Protein AF-A0A7C4GZ28-F1 (afdb_monomer)

Mean predicted aligned error: 4.89 Å

Nearest PDB structures (foldseek):
  1iug-assembly1_B  TM=9.585E-01  e=4.480E-07  Thermus thermophilus
  3isl-assembly1_B  TM=9.095E-01  e=2.249E-07  Bacillus subtilis
  1vjo-assembly1_A-2  TM=8.856E-01  e=2.963E-07  Nostoc sp. PCC 7120 = FACHB-418
  3nnk-assembly3_L  TM=8.874E-01  e=2.249E-07  Klebsiella pneumoniae subsp. pneumoniae MGH 78578
  2z9u-assembly1_A  TM=9.188E-01  e=6.145E-06  Mesorhizobium loti

Foldseek 3Di:
DDDPDADPDPDDGDDDPVVVVVVPDDDDDCPDPVVVVVLQVVQVVVCVVVVHPDTRDDDPDDVLVVLLVVLLVPDAAAAEAEFEDQDDVSVSNVVSNVVNNYPYDYHYDHPPDDDDVVVVVVVVVVD

Secondary structure (DSSP, 8-state):
--------SSSS-PPPHHHHHHHTSPP--TTSHHHHHHHHHHHHHHHHHHT-SSPPPP-SS-HHHHHHHHHHHH--TT-EEEEEESSHHHHHHHHHHHHHT-EEEEEE--TTPPPPHHHHHHHHTT-

Radius of gyration: 19.94 Å; Cα contacts (8 Å, |Δi|>4): 98; chains: 1; bounding box: 32×38×55 Å

pLDDT: mean 93.08, std 7.47, range [53.09, 98.12]

Structure (mmCIF, N/CA/C/O backbone):
data_AF-A0A7C4GZ28-F1
#
_entry.id   AF-A0A7C4GZ28-F1
#
loop_
_atom_site.group_PDB
_atom_site.id
_atom_site.type_symbol
_atom_site.label_atom_id
_atom_site.label_alt_id
_atom_site.label_comp_id
_atom_site.label_asym_id
_atom_site.label_entity_id
_atom_site.label_seq_id
_atom_site.pdbx_PDB_ins_code
_atom_site.Cartn_x
_atom_site.Cartn_y
_atom_site.Cartn_z
_atom_site.occupancy
_atom_site.B_iso_or_equiv
_atom_site.auth_seq_id
_atom_site.auth_comp_id
_atom_site.auth_asym_id
_atom_site.auth_atom_id
_atom_site.pdbx_PDB_model_num
ATOM 1 N N . MET A 1 1 ? -0.680 21.845 -29.371 1.00 53.09 1 MET A N 1
ATOM 2 C CA . MET A 1 1 ? 0.409 21.386 -28.481 1.00 53.09 1 MET A CA 1
ATOM 3 C C . MET A 1 1 ? -0.084 21.535 -27.050 1.00 53.09 1 MET A C 1
ATOM 5 O O . MET A 1 1 ? -0.434 22.646 -26.672 1.00 53.09 1 MET A O 1
ATOM 9 N N . VAL A 1 2 ? -0.237 20.441 -26.299 1.00 61.12 2 VAL A N 1
ATOM 10 C CA . VAL A 1 2 ? -0.685 20.513 -24.896 1.00 61.12 2 VAL A CA 1
ATOM 11 C C . VAL A 1 2 ? 0.472 21.064 -24.067 1.00 61.12 2 VAL A C 1
ATOM 13 O O . VAL A 1 2 ? 1.590 20.561 -24.156 1.00 61.12 2 VAL A O 1
ATOM 16 N N . ARG A 1 3 ? 0.235 22.133 -23.304 1.00 67.06 3 ARG A N 1
ATOM 17 C CA . ARG A 1 3 ? 1.235 22.687 -22.384 1.00 67.06 3 ARG A CA 1
ATOM 18 C C . ARG A 1 3 ? 1.418 21.694 -21.234 1.00 67.06 3 ARG A C 1
ATOM 20 O O . ARG A 1 3 ? 0.436 21.380 -20.568 1.00 67.06 3 ARG A O 1
ATOM 27 N N . MET A 1 4 ? 2.645 21.231 -20.988 1.00 66.31 4 MET A N 1
ATOM 28 C CA . MET A 1 4 ? 2.958 20.522 -19.743 1.00 66.31 4 MET A CA 1
ATOM 29 C C . MET A 1 4 ? 2.749 21.492 -18.579 1.00 66.31 4 MET A C 1
ATOM 31 O O . MET A 1 4 ? 3.482 22.473 -18.443 1.00 66.31 4 MET A O 1
ATOM 35 N N . GLN A 1 5 ? 1.702 21.260 -17.793 1.00 75.94 5 GLN A N 1
ATOM 36 C CA . GLN A 1 5 ? 1.440 22.009 -16.574 1.00 75.94 5 GLN A CA 1
ATOM 37 C C . GLN A 1 5 ? 2.044 21.261 -15.396 1.00 75.94 5 GLN A C 1
ATOM 39 O O . GLN A 1 5 ? 1.756 20.081 -15.217 1.00 75.94 5 GLN A O 1
ATOM 44 N N . ARG A 1 6 ? 2.812 21.982 -14.572 1.00 87.31 6 ARG A N 1
ATOM 45 C CA . ARG A 1 6 ? 3.296 21.468 -13.292 1.00 87.31 6 ARG A CA 1
ATOM 46 C C . ARG A 1 6 ? 2.112 21.010 -12.442 1.00 87.31 6 ARG A C 1
ATOM 48 O O . ARG A 1 6 ? 1.194 21.791 -12.194 1.00 87.31 6 ARG A O 1
ATOM 55 N N . ILE A 1 7 ? 2.157 19.762 -11.984 1.00 90.75 7 ILE A N 1
ATOM 56 C CA . ILE A 1 7 ? 1.109 19.158 -11.160 1.00 90.75 7 ILE A CA 1
ATOM 57 C C . ILE A 1 7 ? 1.522 19.254 -9.687 1.00 90.75 7 ILE A C 1
ATOM 59 O O . ILE A 1 7 ? 2.424 18.546 -9.248 1.00 90.75 7 ILE A O 1
ATOM 63 N N . PHE A 1 8 ? 0.843 20.116 -8.926 1.00 92.12 8 PHE A N 1
ATOM 64 C CA . PHE A 1 8 ? 1.070 20.323 -7.486 1.00 92.12 8 PHE A CA 1
ATOM 65 C C . PHE A 1 8 ? -0.025 19.686 -6.615 1.00 92.12 8 PHE A C 1
ATOM 67 O O . PHE A 1 8 ? -0.394 20.215 -5.568 1.00 92.12 8 PHE A O 1
ATOM 74 N N . THR A 1 9 ? -0.594 18.567 -7.061 1.00 93.12 9 THR A N 1
ATOM 75 C CA . THR A 1 9 ? -1.563 17.791 -6.277 1.00 93.12 9 THR A CA 1
ATOM 76 C C . THR A 1 9 ? -0.857 16.824 -5.321 1.00 93.12 9 THR A C 1
ATOM 78 O O . THR A 1 9 ? 0.291 16.461 -5.568 1.00 93.12 9 THR A O 1
ATOM 81 N N . PRO A 1 10 ? -1.536 16.325 -4.269 1.00 90.56 10 PRO A N 1
ATOM 82 C CA . PRO A 1 10 ? -0.984 15.286 -3.389 1.00 90.56 10 PRO A CA 1
ATOM 83 C C . PRO A 1 10 ? -0.608 13.990 -4.126 1.00 90.56 10 PRO A C 1
ATOM 85 O O . PRO A 1 10 ? 0.241 13.228 -3.674 1.00 90.56 10 PRO A O 1
ATOM 88 N N . GLY A 1 11 ? -1.258 13.732 -5.260 1.00 90.44 11 GLY A N 1
ATOM 89 C CA . GLY A 1 11 ? -0.996 12.604 -6.139 1.00 90.44 11 GLY A CA 1
ATOM 90 C C . GLY A 1 11 ? -2.138 12.434 -7.149 1.00 90.44 11 GLY A C 1
ATOM 91 O O . GLY A 1 11 ? -3.284 12.726 -6.802 1.00 90.44 11 GLY A O 1
ATOM 92 N N . PRO A 1 12 ? -1.862 11.960 -8.378 1.00 91.00 12 PRO A N 1
ATOM 93 C CA . PRO A 1 12 ? -0.532 11.737 -8.954 1.00 91.00 12 PRO A CA 1
ATOM 94 C C . PRO A 1 12 ? 0.227 13.057 -9.190 1.00 91.00 12 PRO A C 1
ATOM 96 O O . PRO A 1 12 ? -0.362 14.131 -9.153 1.00 91.00 12 PRO A O 1
ATOM 99 N N . VAL A 1 13 ? 1.538 12.972 -9.415 1.00 92.25 13 VAL A N 1
ATOM 100 C CA . VAL A 1 13 ? 2.401 14.111 -9.785 1.00 92.25 13 VAL A CA 1
ATOM 101 C C . VAL A 1 13 ? 3.165 13.788 -11.068 1.00 92.25 13 VAL A C 1
ATOM 103 O O . VAL A 1 13 ? 3.148 12.646 -11.530 1.00 92.25 13 VAL A O 1
ATOM 106 N N . GLU A 1 14 ? 3.829 14.786 -11.654 1.00 91.00 14 GLU A N 1
ATOM 107 C CA . GLU A 1 14 ? 4.691 14.579 -12.823 1.00 91.00 14 GLU A CA 1
ATOM 108 C C . GLU A 1 14 ? 5.801 13.558 -12.503 1.00 91.00 14 GLU A C 1
ATOM 110 O O . GLU A 1 14 ? 6.543 13.752 -11.535 1.00 91.00 14 GLU A O 1
ATOM 115 N N . PRO A 1 15 ? 5.960 12.482 -13.297 1.00 91.38 15 PRO A N 1
ATOM 116 C CA . PRO A 1 15 ? 7.093 11.582 -13.141 1.00 91.38 15 PRO A CA 1
ATOM 117 C C . PRO A 1 15 ? 8.411 12.289 -13.466 1.00 91.38 15 PRO A C 1
ATOM 119 O O . PRO A 1 15 ? 8.463 13.191 -14.305 1.00 91.38 15 PRO A O 1
ATOM 122 N N . TYR A 1 16 ? 9.502 11.814 -12.866 1.00 92.75 16 TYR A N 1
ATOM 123 C CA . TYR A 1 16 ? 10.845 12.200 -13.289 1.00 92.75 16 TYR A CA 1
ATOM 124 C C . TYR A 1 16 ? 11.068 11.880 -14.773 1.00 92.75 16 TYR A C 1
ATOM 126 O O . TYR A 1 16 ? 10.540 10.894 -15.301 1.00 92.75 16 TYR A O 1
ATOM 134 N N . ARG A 1 17 ? 11.875 12.701 -15.451 1.00 92.62 17 ARG A N 1
ATOM 135 C CA . ARG A 1 17 ? 12.133 12.577 -16.892 1.00 92.62 17 ARG A CA 1
ATOM 136 C C . ARG A 1 17 ? 12.670 11.190 -17.255 1.00 92.62 17 ARG A C 1
ATOM 138 O O . ARG A 1 17 ? 12.232 10.597 -18.234 1.00 92.62 17 ARG A O 1
ATOM 145 N N . GLU A 1 18 ? 13.553 10.647 -16.433 1.00 96.38 18 GLU A N 1
ATOM 146 C CA . GLU A 1 18 ? 14.179 9.338 -16.605 1.00 96.38 18 GLU A CA 1
ATOM 147 C C . GLU A 1 18 ? 13.147 8.198 -16.541 1.00 96.38 18 GLU A C 1
ATOM 149 O O . GLU A 1 18 ? 13.287 7.191 -17.237 1.00 96.38 18 GLU A O 1
ATOM 154 N N . ALA A 1 19 ? 12.077 8.358 -15.752 1.00 95.06 19 ALA A N 1
ATOM 155 C CA . ALA A 1 19 ? 10.973 7.401 -15.713 1.00 95.06 19 ALA A CA 1
ATOM 156 C C . ALA A 1 19 ? 10.146 7.449 -17.009 1.00 95.06 19 ALA A C 1
ATOM 158 O O . ALA A 1 19 ? 9.782 6.402 -17.544 1.00 95.06 19 ALA A O 1
ATOM 159 N N . LEU A 1 20 ? 9.905 8.647 -17.557 1.00 94.25 20 LEU A N 1
ATOM 160 C CA . LEU A 1 20 ? 9.226 8.820 -18.849 1.00 94.25 20 LEU A CA 1
ATOM 161 C C . LEU A 1 20 ? 10.046 8.246 -20.014 1.00 94.25 20 LEU A C 1
ATOM 163 O O . LEU A 1 20 ? 9.487 7.650 -20.933 1.00 94.25 20 LEU A O 1
ATOM 167 N N . GLU A 1 21 ? 11.368 8.403 -19.984 1.00 96.31 21 GLU A N 1
ATOM 168 C CA . GLU A 1 21 ? 12.277 7.809 -20.972 1.00 96.31 21 GLU A CA 1
ATOM 169 C C . GLU A 1 21 ? 12.313 6.276 -20.855 1.00 96.31 21 GLU A C 1
ATOM 171 O O . GLU A 1 21 ? 12.339 5.574 -21.866 1.00 96.31 21 GLU A O 1
ATOM 176 N N . ALA A 1 22 ? 12.254 5.725 -19.637 1.00 95.44 22 ALA A N 1
ATOM 177 C CA . ALA A 1 22 ? 12.200 4.280 -19.425 1.00 95.44 22 ALA A CA 1
ATOM 178 C C . ALA A 1 22 ? 10.915 3.642 -19.984 1.00 95.44 22 ALA A C 1
ATOM 180 O O . ALA A 1 22 ? 10.987 2.549 -20.546 1.00 95.44 22 ALA A O 1
ATOM 181 N N . LEU A 1 23 ? 9.770 4.329 -19.886 1.00 95.00 23 LEU A N 1
ATOM 182 C CA . LEU A 1 23 ? 8.485 3.866 -20.432 1.00 95.00 23 LEU A CA 1
ATOM 183 C C . LEU A 1 23 ? 8.465 3.770 -21.967 1.00 95.00 23 LEU A C 1
ATOM 185 O O . LEU A 1 23 ? 7.640 3.048 -22.514 1.00 95.00 23 LEU A O 1
ATOM 189 N N . GLN A 1 24 ? 9.362 4.476 -22.662 1.00 96.25 24 GLN A N 1
ATOM 190 C CA . GLN A 1 24 ? 9.458 4.467 -24.128 1.00 96.25 24 GLN A CA 1
ATOM 191 C C . GLN A 1 24 ? 10.335 3.330 -24.675 1.00 96.25 24 GLN A C 1
ATOM 193 O O . GLN A 1 24 ? 10.467 3.176 -25.890 1.00 96.25 24 GLN A O 1
ATOM 198 N N . ARG A 1 25 ? 10.972 2.541 -23.803 1.00 95.50 25 ARG A N 1
ATOM 199 C CA . ARG A 1 25 ? 11.856 1.452 -24.229 1.00 95.50 25 ARG A CA 1
ATOM 200 C C . ARG A 1 25 ? 11.052 0.307 -24.863 1.00 95.50 25 ARG A C 1
ATOM 202 O O . ARG A 1 25 ? 9.936 0.038 -24.420 1.00 95.50 25 ARG A O 1
ATOM 209 N N . PRO A 1 26 ? 11.615 -0.412 -25.854 1.00 95.81 26 PRO A N 1
ATOM 210 C CA . PRO A 1 26 ? 10.980 -1.598 -26.417 1.00 95.81 26 PRO A CA 1
ATOM 211 C C . PRO A 1 26 ? 10.625 -2.629 -25.342 1.00 95.81 26 PRO A C 1
ATOM 213 O O . PRO A 1 26 ? 11.398 -2.873 -24.413 1.00 95.81 26 PRO A O 1
ATOM 216 N N . MET A 1 27 ? 9.460 -3.256 -25.495 1.00 95.75 27 MET A N 1
ATOM 217 C CA . MET A 1 27 ? 9.011 -4.304 -24.583 1.00 95.75 27 MET A CA 1
ATOM 218 C C . MET A 1 27 ? 9.923 -5.527 -24.680 1.00 95.75 27 MET A C 1
ATOM 220 O O . MET A 1 27 ? 10.261 -5.983 -25.771 1.00 95.75 27 MET A O 1
ATOM 224 N N . ILE A 1 28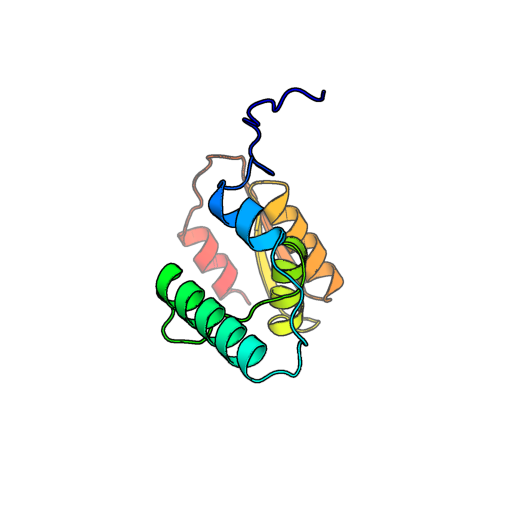 ? 10.259 -6.096 -23.526 1.00 96.44 28 ILE A N 1
ATOM 225 C CA . ILE A 1 28 ? 10.940 -7.388 -23.423 1.00 96.44 28 ILE A CA 1
ATOM 226 C C . ILE A 1 28 ? 9.946 -8.463 -22.987 1.00 96.44 28 ILE A C 1
ATOM 228 O O . ILE A 1 28 ? 8.970 -8.187 -22.286 1.00 96.44 28 ILE A O 1
ATOM 232 N N . SER A 1 29 ? 10.184 -9.711 -23.391 1.00 97.69 29 SER A N 1
ATOM 233 C CA . SER A 1 29 ? 9.341 -10.829 -22.963 1.00 97.69 29 SER A CA 1
ATOM 234 C C . SER A 1 29 ? 9.425 -11.024 -21.447 1.00 97.69 29 SER A C 1
ATOM 236 O O . SER A 1 29 ? 10.512 -11.192 -20.903 1.00 97.69 29 SER A O 1
ATOM 238 N N . HIS A 1 30 ? 8.277 -11.112 -20.770 1.00 95.50 30 HIS A N 1
ATOM 239 C CA . HIS A 1 30 ? 8.186 -11.386 -19.326 1.00 95.50 30 HIS A CA 1
ATOM 240 C C . HIS A 1 30 ? 8.792 -12.742 -18.908 1.00 95.50 30 HIS A C 1
ATOM 242 O O . HIS A 1 30 ? 8.983 -13.006 -17.723 1.00 95.50 30 HIS A O 1
ATOM 248 N N . ARG A 1 31 ? 9.092 -13.624 -19.872 1.00 97.06 31 ARG A N 1
ATOM 249 C CA . ARG A 1 31 ? 9.753 -14.917 -19.636 1.00 97.06 31 ARG A CA 1
ATOM 250 C C . ARG A 1 31 ? 11.261 -14.882 -19.901 1.00 97.06 31 ARG A C 1
ATOM 252 O O . ARG A 1 31 ? 11.931 -15.875 -19.612 1.00 97.06 31 ARG A O 1
ATOM 259 N N . SER A 1 32 ? 11.798 -13.786 -20.447 1.00 98.00 32 SER A N 1
ATOM 260 C CA . SER A 1 32 ? 13.216 -13.685 -20.805 1.00 98.00 32 SER A CA 1
ATOM 261 C C . SER A 1 32 ? 14.119 -13.619 -19.570 1.00 98.00 32 SER A C 1
ATOM 263 O O . SER A 1 32 ? 13.705 -13.214 -18.479 1.00 98.00 32 SER A O 1
ATOM 265 N N . ALA A 1 33 ? 15.385 -14.011 -19.739 1.00 98.12 33 ALA A N 1
ATOM 266 C CA . ALA A 1 33 ? 16.396 -13.873 -18.691 1.00 98.12 33 ALA A CA 1
ATOM 267 C C . ALA A 1 33 ? 16.613 -12.400 -18.295 1.00 98.12 33 ALA A C 1
ATOM 269 O O . ALA A 1 33 ? 16.827 -12.093 -17.123 1.00 98.12 33 ALA A O 1
ATOM 270 N N . GLU A 1 34 ? 16.494 -11.485 -19.258 1.00 97.38 34 GLU A N 1
ATOM 271 C CA . GLU A 1 34 ? 16.633 -10.043 -19.043 1.00 97.38 34 GLU A CA 1
ATOM 272 C C . GLU A 1 34 ? 15.520 -9.504 -18.142 1.00 97.38 34 GLU A C 1
ATOM 274 O O . GLU A 1 34 ? 15.806 -8.769 -17.199 1.00 97.38 34 GLU A O 1
ATOM 279 N N . PHE A 1 35 ? 14.267 -9.920 -18.365 1.00 96.56 35 PHE A N 1
ATOM 280 C CA . PHE A 1 35 ? 13.150 -9.513 -17.514 1.00 96.56 35 PHE A CA 1
ATOM 281 C C . PHE A 1 35 ? 13.298 -10.056 -16.091 1.00 96.56 35 PHE A C 1
ATOM 283 O O . PHE A 1 35 ? 13.096 -9.318 -15.129 1.00 96.56 35 PHE A O 1
ATOM 290 N N . LYS A 1 36 ? 13.722 -11.318 -15.935 1.00 96.62 36 LYS A N 1
ATOM 291 C CA . LYS A 1 36 ? 13.995 -11.902 -14.610 1.00 96.62 36 LYS A CA 1
ATOM 292 C C . LYS A 1 36 ? 15.062 -11.106 -13.854 1.00 96.62 36 LYS A C 1
ATOM 294 O O . LYS A 1 36 ? 14.875 -10.794 -12.680 1.00 96.62 36 LYS A O 1
ATOM 299 N N . LYS A 1 37 ? 16.152 -10.727 -14.534 1.00 97.06 37 LYS A N 1
ATOM 300 C CA . LYS A 1 37 ? 17.218 -9.892 -13.959 1.00 97.06 37 LYS A CA 1
ATOM 301 C C . LYS A 1 37 ? 16.710 -8.493 -13.593 1.00 97.06 37 LYS A C 1
ATOM 303 O O . LYS A 1 37 ? 17.058 -7.980 -12.531 1.00 97.06 37 LYS A O 1
ATOM 308 N N . LEU A 1 38 ? 15.876 -7.892 -14.443 1.00 95.75 38 LEU A N 1
ATOM 309 C CA . LEU A 1 38 ? 15.250 -6.598 -14.177 1.00 95.75 38 LEU A CA 1
ATOM 310 C C . LEU A 1 38 ? 14.358 -6.657 -12.931 1.00 95.75 38 LEU A C 1
ATOM 312 O O . LEU A 1 38 ? 14.530 -5.842 -12.030 1.00 95.75 38 LEU A O 1
ATOM 316 N N . LEU A 1 39 ? 13.457 -7.638 -12.852 1.00 95.44 39 LEU A N 1
ATOM 317 C CA . LEU A 1 39 ? 12.543 -7.810 -11.723 1.00 95.44 39 LEU A CA 1
ATOM 318 C C . LEU A 1 39 ? 13.300 -8.013 -10.403 1.00 95.44 39 LEU A C 1
ATOM 320 O O . LEU A 1 39 ? 12.989 -7.346 -9.417 1.00 95.44 39 LEU A O 1
ATOM 324 N N . ALA A 1 40 ? 14.328 -8.868 -10.403 1.00 94.94 40 ALA A N 1
ATOM 325 C CA . ALA A 1 40 ? 15.182 -9.084 -9.236 1.00 94.94 40 ALA A CA 1
ATOM 326 C C . ALA A 1 40 ? 15.884 -7.789 -8.795 1.00 94.94 40 ALA A C 1
ATOM 328 O O . ALA A 1 40 ? 15.875 -7.454 -7.613 1.00 94.94 40 ALA A O 1
ATOM 329 N N . SER A 1 41 ? 16.419 -7.012 -9.746 1.00 95.88 41 SER A N 1
ATOM 330 C CA . SER A 1 41 ? 17.063 -5.730 -9.439 1.00 95.88 41 SER A CA 1
ATOM 331 C C . SER A 1 41 ? 16.088 -4.702 -8.856 1.00 95.88 41 SER A C 1
ATOM 333 O O . SER A 1 41 ? 16.464 -3.957 -7.952 1.00 95.88 41 SER A O 1
ATOM 335 N N . VAL A 1 42 ? 14.844 -4.637 -9.348 1.00 95.62 42 VAL A N 1
ATOM 336 C CA . VAL A 1 42 ? 13.838 -3.724 -8.780 1.00 95.62 42 VAL A CA 1
ATOM 337 C C . VAL A 1 42 ? 13.446 -4.162 -7.369 1.00 95.62 42 VAL A C 1
ATOM 339 O O . VAL A 1 42 ? 13.415 -3.324 -6.473 1.00 95.62 42 VAL A O 1
ATOM 342 N N . SER A 1 43 ? 13.213 -5.459 -7.152 1.00 95.38 43 SER A N 1
ATOM 343 C CA . SER A 1 43 ? 12.895 -6.011 -5.829 1.00 95.38 43 SER A CA 1
ATOM 344 C C . SER A 1 43 ? 13.994 -5.714 -4.797 1.00 95.38 43 SER A C 1
ATOM 346 O O . SER A 1 43 ? 13.700 -5.199 -3.720 1.00 95.38 43 SER A O 1
ATOM 348 N N . GLU A 1 44 ? 15.266 -5.912 -5.155 1.00 95.12 44 GLU A N 1
ATOM 349 C CA . GLU A 1 44 ? 16.408 -5.601 -4.286 1.00 95.12 44 GLU A CA 1
ATOM 350 C C . GLU A 1 44 ? 16.485 -4.104 -3.936 1.00 95.12 44 GLU A C 1
ATOM 352 O O . GLU A 1 44 ? 16.689 -3.733 -2.777 1.00 95.12 44 GLU A O 1
ATOM 357 N N . LYS A 1 45 ? 16.299 -3.224 -4.928 1.00 95.69 45 LYS A N 1
ATOM 358 C CA . LYS A 1 45 ? 16.298 -1.768 -4.713 1.00 95.69 45 LYS A CA 1
ATOM 359 C C . LYS A 1 45 ? 15.160 -1.329 -3.797 1.00 95.69 45 LYS A C 1
ATOM 361 O O . LYS A 1 45 ? 15.381 -0.466 -2.951 1.00 95.69 45 LYS A O 1
ATOM 366 N N . LEU A 1 46 ? 13.974 -1.921 -3.945 1.00 95.62 46 LEU A N 1
ATOM 367 C CA . LEU A 1 46 ? 12.837 -1.646 -3.069 1.00 95.62 46 LEU A CA 1
ATOM 368 C C . LEU A 1 46 ? 13.121 -2.101 -1.635 1.00 95.62 46 LEU A C 1
ATOM 370 O O . LEU A 1 46 ? 12.946 -1.298 -0.724 1.00 95.62 46 LEU A O 1
ATOM 374 N N . SER A 1 47 ? 13.655 -3.311 -1.431 1.00 95.50 47 SER A N 1
ATOM 375 C CA . SER A 1 47 ? 14.024 -3.790 -0.087 1.00 95.50 47 SER A CA 1
ATOM 376 C C . SER A 1 47 ? 15.043 -2.877 0.590 1.00 95.50 47 SER A C 1
ATOM 378 O O . SER A 1 47 ? 14.880 -2.527 1.758 1.00 95.50 47 SER A O 1
ATOM 380 N N . LYS A 1 48 ? 16.054 -2.415 -0.157 1.00 95.94 48 LYS A N 1
ATOM 381 C CA . LYS A 1 48 ? 17.036 -1.441 0.340 1.00 95.94 48 LYS A CA 1
ATOM 382 C C . LYS A 1 48 ? 16.392 -0.103 0.707 1.00 95.94 48 LYS A C 1
ATOM 384 O O . LYS A 1 48 ? 16.739 0.469 1.736 1.00 95.94 48 LYS A O 1
ATOM 389 N N . LEU A 1 49 ? 15.452 0.386 -0.106 1.00 95.69 49 LEU A N 1
ATOM 390 C CA . LEU A 1 49 ? 14.751 1.649 0.134 1.00 95.69 49 LEU A CA 1
ATOM 391 C C . LEU A 1 49 ? 13.954 1.621 1.445 1.00 95.69 49 LEU A C 1
ATOM 393 O O . LEU A 1 49 ? 14.003 2.586 2.203 1.00 95.69 49 LEU A O 1
ATOM 397 N N . VAL A 1 50 ? 13.253 0.518 1.720 1.00 93.31 50 VAL A N 1
ATOM 398 C CA . VAL A 1 50 ? 12.428 0.365 2.931 1.00 93.31 50 VAL A CA 1
ATOM 399 C C . VAL A 1 50 ? 13.184 -0.228 4.126 1.00 93.31 50 VAL A C 1
ATOM 401 O O . VAL A 1 50 ? 12.583 -0.416 5.179 1.00 93.31 50 VAL A O 1
ATOM 404 N N . ARG A 1 51 ? 14.493 -0.494 3.986 1.00 94.94 51 ARG A N 1
ATOM 405 C CA . ARG A 1 51 ? 15.355 -1.108 5.018 1.00 94.94 51 ARG A CA 1
ATOM 406 C C . ARG A 1 51 ? 14.806 -2.445 5.535 1.00 94.94 51 ARG A C 1
ATOM 408 O O . ARG A 1 51 ? 14.789 -2.693 6.735 1.00 94.94 51 ARG A O 1
ATOM 415 N N . LEU A 1 52 ? 14.332 -3.282 4.617 1.00 92.69 52 LEU A N 1
ATOM 416 C CA . LEU A 1 52 ? 13.780 -4.600 4.919 1.00 92.69 52 LEU A CA 1
ATOM 417 C C . LEU A 1 52 ? 14.875 -5.672 4.797 1.00 92.69 52 LEU A C 1
ATOM 419 O O . LEU A 1 52 ? 15.550 -5.733 3.770 1.00 92.69 52 LEU A O 1
ATOM 423 N N . ASP A 1 53 ? 14.988 -6.554 5.794 1.00 89.00 53 ASP A N 1
ATOM 424 C CA . ASP A 1 53 ? 15.893 -7.722 5.753 1.00 89.00 53 ASP A CA 1
ATOM 425 C C . ASP A 1 53 ? 15.409 -8.826 4.786 1.00 89.00 53 ASP A C 1
ATOM 427 O O . ASP A 1 53 ? 16.157 -9.721 4.397 1.00 89.00 53 ASP A O 1
ATOM 431 N N . GLY A 1 54 ? 14.139 -8.759 4.383 1.00 86.56 54 GLY A N 1
ATOM 432 C CA . GLY A 1 54 ? 13.479 -9.645 3.428 1.00 86.56 54 GLY A CA 1
ATOM 433 C C . GLY A 1 54 ? 13.318 -9.077 2.011 1.00 86.56 54 GLY A C 1
ATOM 434 O O . GLY A 1 54 ? 13.883 -8.054 1.615 1.00 86.56 54 GLY A O 1
ATOM 435 N N . VAL A 1 55 ? 12.498 -9.766 1.216 1.00 89.31 55 VAL A N 1
ATOM 436 C CA . VAL A 1 55 ? 12.290 -9.469 -0.208 1.00 89.31 55 VAL A CA 1
ATOM 437 C C . VAL A 1 55 ? 11.019 -8.650 -0.414 1.00 89.31 55 VAL A C 1
ATOM 439 O O . VAL A 1 55 ? 9.932 -9.056 -0.010 1.00 89.31 55 VAL A O 1
ATOM 442 N N . SER A 1 56 ? 11.146 -7.516 -1.103 1.00 92.81 56 SER A N 1
ATOM 443 C CA . SER A 1 56 ? 10.004 -6.711 -1.533 1.00 92.81 56 SER A CA 1
ATOM 444 C C . SER A 1 56 ? 9.319 -7.357 -2.731 1.00 92.81 56 SER A C 1
ATOM 446 O O . SER A 1 56 ? 9.948 -7.596 -3.767 1.00 92.81 56 SER A O 1
ATOM 448 N N . VAL A 1 57 ? 8.018 -7.603 -2.615 1.00 89.88 57 VAL A N 1
ATOM 449 C CA . VAL A 1 57 ? 7.206 -8.177 -3.692 1.00 89.88 57 VAL A CA 1
ATOM 450 C C . VAL A 1 57 ? 6.600 -7.054 -4.529 1.00 89.88 57 VAL A C 1
ATOM 452 O O . VAL A 1 57 ? 5.954 -6.152 -4.001 1.00 89.88 57 VAL A O 1
ATOM 455 N N . LEU A 1 58 ? 6.794 -7.113 -5.849 1.00 92.81 58 LEU A N 1
ATOM 456 C CA . LEU A 1 58 ? 6.120 -6.211 -6.780 1.00 92.81 58 LEU A CA 1
ATOM 457 C C . LEU A 1 58 ? 4.732 -6.750 -7.126 1.00 92.81 58 LEU A C 1
ATOM 459 O O . LEU A 1 58 ? 4.595 -7.899 -7.544 1.00 92.81 58 LEU A O 1
ATOM 463 N N . LEU A 1 59 ? 3.725 -5.885 -7.031 1.00 95.06 59 LEU A N 1
ATOM 464 C CA . LEU A 1 59 ? 2.356 -6.172 -7.449 1.00 95.06 59 LEU A CA 1
ATOM 465 C C . LEU A 1 59 ? 2.006 -5.336 -8.681 1.00 95.06 59 LEU A C 1
ATOM 467 O O . LEU A 1 59 ? 2.337 -4.154 -8.762 1.00 95.06 59 LEU A O 1
ATOM 471 N N . SER A 1 60 ? 1.320 -5.946 -9.645 1.00 94.75 60 SER A N 1
ATOM 472 C CA . SER A 1 60 ? 0.890 -5.285 -10.883 1.00 94.75 60 SER A CA 1
ATOM 473 C C . SER A 1 60 ? -0.392 -4.473 -10.673 1.00 94.75 60 SER A C 1
ATOM 475 O O . SER A 1 60 ? -1.429 -4.766 -11.261 1.00 94.75 60 SER A O 1
ATOM 477 N N . GLY A 1 61 ? -0.330 -3.452 -9.820 1.00 95.38 61 GLY A N 1
ATOM 478 C CA . GLY A 1 61 ? -1.453 -2.559 -9.545 1.00 95.38 61 GLY A CA 1
ATOM 479 C C . GLY A 1 61 ? -1.043 -1.321 -8.756 1.00 95.38 61 GLY A C 1
ATOM 480 O O . GLY A 1 61 ? 0.136 -1.077 -8.511 1.00 95.38 61 GLY A O 1
ATOM 481 N N . SER A 1 62 ? -2.031 -0.510 -8.385 1.00 94.81 62 SER A N 1
ATOM 482 C CA . SER A 1 62 ? -1.815 0.702 -7.591 1.00 94.81 62 SER A CA 1
ATOM 483 C C . SER A 1 62 ? -1.609 0.382 -6.105 1.00 94.81 62 SER A C 1
ATOM 485 O O . SER A 1 62 ? -1.743 -0.764 -5.672 1.00 94.81 62 SER A O 1
ATOM 487 N N . GLY A 1 63 ? -1.360 1.414 -5.291 1.00 91.31 63 GLY A N 1
ATOM 488 C CA . GLY A 1 63 ? -1.272 1.268 -3.833 1.00 91.31 63 GLY A CA 1
ATOM 489 C C . GLY A 1 63 ? -2.509 0.616 -3.200 1.00 91.31 63 GLY A C 1
ATOM 490 O O . GLY A 1 63 ? -2.372 -0.122 -2.233 1.00 91.31 63 GLY A O 1
ATOM 491 N N . THR A 1 64 ? -3.700 0.791 -3.784 1.00 93.44 64 THR A N 1
ATOM 492 C CA . THR A 1 64 ? -4.921 0.120 -3.310 1.00 93.44 64 THR A CA 1
ATOM 493 C C . THR A 1 64 ? -4.831 -1.400 -3.439 1.00 93.44 64 THR A C 1
ATOM 495 O O . THR A 1 64 ? -5.220 -2.098 -2.508 1.00 93.44 64 THR A O 1
ATOM 498 N N . LEU A 1 65 ? -4.266 -1.924 -4.536 1.00 96.38 65 LEU A N 1
ATOM 499 C CA . LEU A 1 65 ? -4.043 -3.368 -4.675 1.00 96.38 65 LEU A CA 1
ATOM 500 C C . LEU A 1 65 ? -3.065 -3.874 -3.612 1.00 96.38 65 LEU A C 1
ATOM 502 O O . LEU A 1 65 ? -3.274 -4.951 -3.068 1.00 96.38 65 LEU A O 1
ATOM 506 N N . ALA A 1 66 ? -2.016 -3.107 -3.304 1.00 94.62 66 ALA A N 1
ATOM 507 C CA . ALA A 1 66 ? -1.061 -3.491 -2.269 1.00 94.62 66 ALA A CA 1
ATOM 508 C C . ALA A 1 66 ? -1.721 -3.583 -0.885 1.00 94.62 66 ALA A C 1
ATOM 510 O O . ALA A 1 66 ? -1.482 -4.547 -0.160 1.00 94.62 66 ALA A O 1
ATOM 511 N N . THR A 1 67 ? -2.596 -2.633 -0.544 1.00 94.44 67 THR A N 1
ATOM 512 C CA . THR A 1 67 ? -3.375 -2.672 0.700 1.00 94.44 67 THR A CA 1
ATOM 513 C C . THR A 1 67 ? -4.315 -3.877 0.758 1.00 94.44 67 THR A C 1
ATOM 515 O O . THR A 1 67 ? -4.318 -4.591 1.757 1.00 94.44 67 THR A O 1
ATOM 518 N N . GLU A 1 68 ? -5.073 -4.142 -0.309 1.00 96.62 68 GLU A N 1
ATOM 51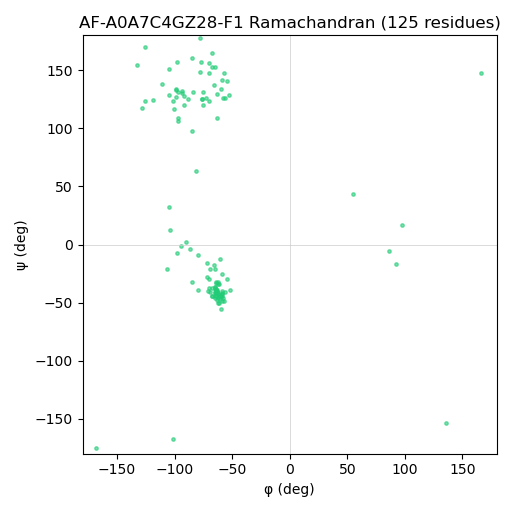9 C CA . GLU A 1 68 ? -5.971 -5.304 -0.374 1.00 96.62 68 GLU A CA 1
ATOM 520 C C . GLU A 1 68 ? -5.193 -6.622 -0.282 1.00 96.62 68 GLU A C 1
ATOM 522 O O . GLU A 1 68 ? -5.545 -7.497 0.505 1.00 96.62 68 GLU A O 1
ATOM 527 N N . ALA A 1 69 ? -4.096 -6.753 -1.034 1.00 96.81 69 ALA A N 1
ATOM 528 C CA . ALA A 1 69 ? -3.248 -7.939 -1.002 1.00 96.81 69 ALA A CA 1
ATOM 529 C C . ALA A 1 69 ? -2.691 -8.194 0.404 1.00 96.81 69 ALA A C 1
ATOM 531 O O . ALA A 1 69 ? -2.689 -9.338 0.854 1.00 96.81 69 ALA A O 1
ATOM 532 N N . MET A 1 70 ? -2.269 -7.142 1.114 1.00 95.62 70 MET A N 1
ATOM 533 C CA . MET A 1 70 ? -1.837 -7.237 2.508 1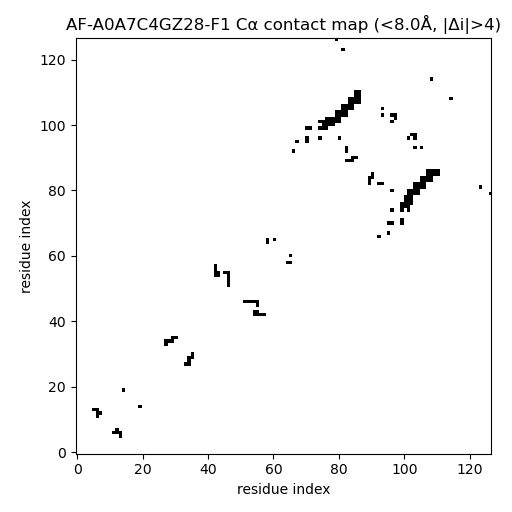.00 95.62 70 MET A CA 1
ATOM 534 C C . MET A 1 70 ? -2.965 -7.771 3.398 1.00 95.62 70 MET A C 1
ATOM 536 O O . MET A 1 70 ? -2.773 -8.803 4.035 1.00 95.62 70 MET A O 1
ATOM 540 N N . ILE A 1 71 ? -4.141 -7.129 3.402 1.00 97.25 71 ILE A N 1
ATOM 541 C CA . ILE A 1 71 ? -5.283 -7.539 4.239 1.00 97.25 71 ILE A CA 1
ATOM 542 C C . ILE A 1 71 ? -5.686 -8.988 3.957 1.00 97.25 71 ILE A C 1
ATOM 544 O O . ILE A 1 71 ? -5.794 -9.788 4.882 1.00 97.25 71 ILE A O 1
ATOM 548 N N . TYR A 1 72 ? -5.850 -9.364 2.689 1.00 96.81 72 TYR A N 1
ATOM 549 C CA . TYR A 1 72 ? -6.280 -10.716 2.324 1.00 96.81 72 TYR A CA 1
ATOM 550 C C . TYR A 1 72 ? -5.227 -11.793 2.602 1.00 96.81 72 TYR A C 1
ATOM 552 O O . TYR A 1 72 ? -5.594 -12.962 2.727 1.00 96.81 72 TYR A O 1
ATOM 560 N N . SER A 1 73 ? -3.950 -11.418 2.717 1.00 96.19 73 SER A N 1
ATOM 561 C CA . SER A 1 73 ? -2.870 -12.355 3.046 1.00 96.19 73 SER A CA 1
ATOM 562 C C . SER A 1 73 ? -2.705 -12.576 4.548 1.00 96.19 73 SER A C 1
ATOM 564 O O . SER A 1 73 ? -2.306 -13.669 4.940 1.00 96.19 73 SER A O 1
ATOM 566 N N . ILE A 1 74 ? -2.979 -11.562 5.379 1.00 96.31 74 ILE A N 1
ATOM 567 C CA . ILE A 1 74 ? -2.686 -11.615 6.824 1.00 96.31 74 ILE A CA 1
ATOM 568 C C . ILE A 1 74 ? -3.924 -11.776 7.709 1.00 96.31 74 ILE A C 1
ATOM 570 O O . ILE A 1 74 ? -3.781 -12.205 8.845 1.00 96.31 74 ILE A O 1
ATOM 574 N N . VAL A 1 75 ? -5.117 -11.432 7.214 1.00 97.69 75 VAL A N 1
ATOM 575 C CA . VAL A 1 75 ? -6.367 -11.482 7.985 1.00 97.69 75 VAL A CA 1
ATOM 576 C C . VAL A 1 75 ? -7.201 -12.683 7.546 1.00 97.69 75 VAL A C 1
ATOM 578 O O . VAL A 1 75 ? -7.483 -12.855 6.352 1.00 97.69 75 VAL A O 1
ATOM 581 N N . ALA A 1 76 ? -7.639 -13.497 8.501 1.00 97.88 76 ALA A N 1
ATOM 582 C CA . ALA A 1 76 ? -8.626 -14.550 8.314 1.00 97.88 76 ALA A CA 1
ATOM 583 C C . ALA A 1 76 ? -10.036 -14.085 8.740 1.00 97.88 76 ALA A C 1
ATOM 585 O O . ALA A 1 76 ? -10.187 -13.150 9.528 1.00 97.88 76 ALA A O 1
ATOM 586 N N . PRO A 1 77 ? -11.112 -14.710 8.222 1.00 97.94 77 PRO A N 1
ATOM 587 C CA . PRO A 1 77 ? -12.460 -14.435 8.706 1.00 97.94 77 PRO A CA 1
ATOM 588 C C . PRO A 1 77 ? -12.577 -14.764 10.199 1.00 97.94 77 PRO A C 1
ATOM 590 O O . PRO A 1 77 ? -12.160 -15.836 10.628 1.00 97.94 77 PRO A O 1
ATOM 593 N N . GLY A 1 78 ? -13.183 -13.865 10.971 1.00 96.62 78 GLY A N 1
ATOM 594 C CA . GLY A 1 78 ? -13.338 -13.983 12.423 1.00 96.62 78 GLY A CA 1
ATOM 595 C C . GLY A 1 78 ? -12.225 -13.332 13.252 1.00 96.62 78 GLY A C 1
ATOM 596 O O . GLY A 1 78 ? -12.469 -13.046 14.430 1.00 96.62 78 GLY A O 1
ATOM 597 N N . ASP A 1 79 ? -11.066 -13.032 12.651 1.00 96.50 79 ASP A N 1
ATOM 598 C CA . ASP A 1 79 ? -9.952 -12.366 13.339 1.00 96.50 79 ASP A CA 1
ATOM 599 C C . ASP A 1 79 ? -10.377 -11.002 13.892 1.00 96.50 79 ASP A C 1
ATOM 601 O O . ASP A 1 79 ? -11.130 -10.259 13.254 1.00 96.50 79 ASP A O 1
ATOM 605 N N . GLY A 1 80 ? -9.876 -10.662 15.080 1.00 94.88 80 GLY A N 1
ATOM 606 C CA . GLY A 1 80 ? -9.981 -9.315 15.631 1.00 94.88 80 GLY A CA 1
ATOM 607 C C . GLY A 1 80 ? -8.986 -8.382 14.942 1.00 94.88 80 GLY A C 1
ATOM 608 O O . GLY A 1 80 ? -7.792 -8.668 14.906 1.00 94.88 80 GLY A O 1
ATOM 609 N N . VAL A 1 81 ? -9.460 -7.262 14.393 1.00 95.94 81 VAL A N 1
ATOM 610 C CA . VAL A 1 81 ? -8.602 -6.272 13.719 1.00 95.94 81 VAL A CA 1
ATOM 611 C C . VAL A 1 81 ? -8.870 -4.888 14.290 1.00 95.94 81 VAL A C 1
ATOM 613 O O . VAL A 1 81 ? -9.966 -4.355 14.138 1.00 95.94 81 VAL A O 1
ATOM 616 N N . LEU A 1 82 ? -7.858 -4.278 14.904 1.00 95.94 82 LEU A N 1
ATOM 617 C CA . LEU A 1 82 ? -7.910 -2.883 15.335 1.00 95.94 82 LEU A CA 1
ATOM 618 C C . LEU A 1 82 ? -7.440 -1.958 14.205 1.00 95.94 82 LEU A C 1
ATOM 620 O O . LEU A 1 82 ? -6.322 -2.086 13.710 1.00 95.94 82 LEU A O 1
ATOM 624 N N . VAL A 1 83 ? -8.271 -0.987 13.829 1.00 96.44 83 VAL A N 1
ATOM 625 C CA . VAL A 1 83 ? -7.937 0.056 12.852 1.00 96.44 83 VAL A CA 1
ATOM 626 C C . VAL A 1 83 ? -8.019 1.432 13.506 1.00 96.44 83 VAL A C 1
ATOM 628 O O . VAL A 1 83 ? -9.063 1.836 14.018 1.00 96.44 83 VAL A O 1
ATOM 631 N N . ILE A 1 84 ? -6.924 2.187 13.435 1.00 96.00 84 ILE A N 1
ATOM 632 C CA . ILE A 1 84 ? -6.873 3.592 13.853 1.00 96.00 84 ILE A CA 1
ATOM 633 C C . ILE A 1 84 ? -7.052 4.451 12.598 1.00 96.00 84 ILE A C 1
ATOM 635 O O . ILE A 1 84 ? -6.157 4.532 11.756 1.00 96.00 84 ILE A O 1
ATOM 639 N N . SER A 1 85 ? -8.228 5.059 12.440 1.00 97.12 85 SER A N 1
ATOM 640 C CA . SER A 1 85 ? -8.588 5.842 11.257 1.00 97.12 85 SER A CA 1
ATOM 641 C C . SER A 1 85 ? -8.479 7.343 11.515 1.00 97.12 85 SER A C 1
ATOM 643 O O . SER A 1 85 ? -9.149 7.890 12.390 1.00 97.12 85 SER A O 1
ATOM 645 N N . TYR A 1 86 ? -7.673 8.003 10.683 1.00 96.94 86 TYR A N 1
ATOM 646 C CA . TYR A 1 86 ? -7.535 9.462 10.597 1.00 96.94 86 TYR A CA 1
ATOM 647 C C . TYR A 1 86 ? -8.246 10.053 9.367 1.00 96.94 86 TYR A C 1
ATOM 649 O O . TYR A 1 86 ? -8.002 11.197 8.983 1.00 96.94 86 TYR A O 1
ATOM 657 N N . GLY A 1 87 ? -9.086 9.258 8.699 1.00 95.56 87 GLY A N 1
ATOM 658 C CA . GLY A 1 87 ? -9.809 9.643 7.491 1.00 95.56 87 GLY A CA 1
ATOM 659 C C . GLY A 1 87 ? -9.768 8.558 6.418 1.00 95.56 87 GLY A C 1
ATOM 660 O O . GLY A 1 87 ? -9.582 7.377 6.705 1.00 95.56 87 GLY A O 1
ATOM 661 N N . VAL A 1 88 ? -9.892 8.975 5.155 1.00 94.25 88 VAL A N 1
ATOM 662 C CA . VAL A 1 88 ? -10.240 8.096 4.022 1.00 94.25 88 VAL A CA 1
ATOM 663 C C . VAL A 1 88 ? -9.359 6.847 3.891 1.00 94.25 88 VAL A C 1
ATOM 665 O O . VAL A 1 88 ? -9.869 5.778 3.571 1.00 94.25 88 VAL A O 1
ATOM 668 N N . PHE A 1 89 ? -8.048 6.937 4.126 1.00 94.38 89 PHE A N 1
ATOM 669 C CA . PHE A 1 89 ? -7.174 5.761 4.026 1.00 94.38 89 PHE A CA 1
ATOM 670 C C . PHE A 1 89 ? -7.400 4.748 5.156 1.00 94.38 89 PHE A C 1
ATOM 672 O O . PHE A 1 89 ? -7.388 3.549 4.893 1.00 94.38 89 PHE A O 1
ATOM 679 N N . GLY A 1 90 ? -7.657 5.213 6.382 1.00 96.19 90 GLY A N 1
ATOM 680 C CA . GLY A 1 90 ? -8.014 4.341 7.501 1.00 96.19 90 GLY A CA 1
ATOM 681 C C . GLY A 1 90 ? -9.400 3.731 7.319 1.00 96.19 90 GLY A C 1
ATOM 682 O O . GLY A 1 90 ? -9.578 2.534 7.519 1.00 96.19 90 GLY A O 1
ATOM 683 N N . ASP A 1 91 ? -10.364 4.513 6.835 1.00 95.81 91 ASP A N 1
ATOM 684 C CA . ASP A 1 91 ? -11.720 4.017 6.574 1.00 95.81 91 ASP A CA 1
ATOM 685 C C . ASP A 1 91 ? -11.738 2.938 5.478 1.00 95.81 91 ASP A C 1
ATOM 687 O O . ASP A 1 91 ? -12.485 1.965 5.578 1.00 95.81 91 ASP A O 1
ATOM 691 N N . ARG A 1 92 ? -10.849 3.037 4.481 1.00 96.12 92 ARG A N 1
ATOM 692 C CA . ARG A 1 92 ? -10.641 1.969 3.488 1.00 96.12 92 ARG A CA 1
ATOM 693 C C . ARG A 1 92 ? -10.085 0.684 4.104 1.00 96.12 92 ARG A C 1
ATOM 695 O O . ARG A 1 92 ? -10.483 -0.396 3.679 1.00 96.12 92 ARG A O 1
ATOM 702 N N . LEU A 1 93 ? -9.202 0.771 5.106 1.00 97.12 93 LEU A N 1
ATOM 703 C CA . LEU A 1 93 ? -8.731 -0.415 5.836 1.00 97.12 93 LEU A CA 1
ATOM 704 C C . LEU A 1 93 ? -9.879 -1.086 6.598 1.00 97.12 93 LEU A C 1
ATOM 706 O O . LEU A 1 93 ? -9.995 -2.309 6.558 1.00 97.12 93 LEU A O 1
ATOM 710 N N . VAL A 1 94 ? -10.756 -0.295 7.232 1.00 97.69 94 VAL A N 1
ATOM 711 C CA . VAL A 1 94 ? -11.964 -0.807 7.903 1.00 97.69 94 VAL A CA 1
ATOM 712 C C . VAL A 1 94 ? -12.852 -1.558 6.914 1.00 97.69 94 VAL A C 1
ATOM 714 O O . VAL A 1 94 ? -13.274 -2.679 7.194 1.00 97.69 94 VAL A O 1
ATOM 717 N N . GLU A 1 95 ? -13.120 -0.961 5.753 1.00 97.50 95 GLU A N 1
ATOM 718 C CA . GLU A 1 95 ? -13.944 -1.558 4.699 1.00 97.50 95 GLU A CA 1
ATOM 719 C C . GLU A 1 95 ? -13.342 -2.875 4.183 1.00 97.50 95 GLU A C 1
ATOM 721 O O . GLU A 1 95 ? -14.047 -3.882 4.094 1.00 97.50 95 GLU A O 1
ATOM 726 N N . SER A 1 96 ? -12.037 -2.887 3.896 1.00 97.69 96 SER A N 1
ATOM 727 C CA . SER A 1 96 ? -11.308 -4.064 3.408 1.00 97.69 96 SER A CA 1
ATOM 728 C C . SER A 1 96 ? -11.323 -5.217 4.416 1.00 97.69 96 SER A C 1
ATOM 730 O O . SER A 1 96 ? -11.737 -6.331 4.088 1.00 97.69 96 SER A O 1
ATOM 732 N N . ALA A 1 97 ? -10.967 -4.943 5.676 1.00 97.81 97 ALA A N 1
ATOM 733 C CA . ALA A 1 97 ? -10.958 -5.945 6.741 1.00 97.81 97 ALA A CA 1
ATOM 734 C C . ALA A 1 97 ? -12.370 -6.480 7.040 1.00 97.81 97 ALA A C 1
ATOM 736 O O . ALA A 1 97 ? -12.557 -7.685 7.216 1.00 97.81 97 ALA A O 1
ATOM 737 N N . SER A 1 98 ? -13.388 -5.613 7.008 1.00 97.50 98 SER A N 1
ATOM 738 C CA . SER A 1 98 ? -14.784 -6.032 7.186 1.00 97.50 98 SER A CA 1
ATOM 739 C C . SER A 1 98 ? -15.239 -6.949 6.047 1.00 97.50 98 SER A C 1
ATOM 741 O O . SER A 1 98 ? -15.830 -7.995 6.300 1.00 97.50 98 SER A O 1
ATOM 743 N N . ARG A 1 99 ? -14.911 -6.617 4.786 1.00 97.75 99 ARG A N 1
ATOM 744 C CA . ARG A 1 99 ? -15.188 -7.481 3.621 1.00 97.75 99 ARG A CA 1
ATOM 745 C C . ARG A 1 99 ? -14.461 -8.817 3.691 1.00 97.75 99 ARG A C 1
ATOM 747 O O . ARG A 1 99 ? -15.005 -9.824 3.245 1.00 97.75 99 ARG A O 1
ATOM 754 N N . ARG A 1 100 ? -13.254 -8.831 4.260 1.00 97.75 100 ARG A N 1
ATOM 755 C CA . ARG A 1 100 ? -12.487 -10.057 4.498 1.00 97.75 100 ARG A CA 1
ATOM 756 C C . ARG A 1 100 ? -13.153 -10.982 5.529 1.00 97.75 100 ARG A C 1
ATOM 758 O O . ARG A 1 100 ? -12.843 -12.174 5.544 1.00 97.75 100 ARG A O 1
ATOM 765 N N . GLY A 1 101 ? -14.088 -10.457 6.326 1.00 97.75 101 GLY A N 1
ATOM 766 C CA . GLY A 1 101 ? -14.845 -11.180 7.347 1.00 97.75 101 GLY A CA 1
ATOM 767 C C . GLY A 1 101 ? -14.289 -11.018 8.761 1.00 97.75 101 GLY A C 1
ATOM 768 O O . GLY A 1 101 ? -14.608 -11.832 9.623 1.00 97.75 101 GLY A O 1
ATOM 769 N N . ALA A 1 102 ? -13.437 -10.021 9.004 1.00 97.88 102 ALA A N 1
ATOM 770 C CA . ALA A 1 102 ? -12.867 -9.758 10.322 1.00 97.88 102 ALA A CA 1
ATOM 771 C C . ALA A 1 102 ? -13.861 -9.064 11.268 1.00 97.88 102 ALA A C 1
ATOM 773 O O . ALA A 1 102 ? -14.772 -8.352 10.838 1.00 97.88 102 ALA A O 1
ATOM 774 N N . ARG A 1 103 ? -13.633 -9.207 12.576 1.00 97.12 103 ARG A N 1
ATOM 775 C CA . ARG A 1 103 ? -14.257 -8.382 13.616 1.00 97.12 103 ARG A CA 1
ATOM 776 C C . ARG A 1 103 ? -13.435 -7.106 13.772 1.00 97.12 103 ARG A C 1
ATOM 778 O O . ARG A 1 103 ? -12.393 -7.100 14.423 1.00 97.12 103 ARG A O 1
ATOM 785 N N . VAL A 1 104 ? -13.879 -6.033 13.121 1.00 96.88 104 VAL A N 1
ATOM 786 C CA . VAL A 1 104 ? -13.106 -4.787 13.053 1.00 96.88 104 VAL A CA 1
ATOM 787 C C . VAL A 1 104 ? -13.474 -3.835 14.192 1.00 96.88 104 VAL A C 1
ATOM 789 O O . VAL A 1 104 ? -14.609 -3.369 14.287 1.00 96.88 104 VAL A O 1
ATOM 792 N N . PHE A 1 105 ? -12.487 -3.486 15.012 1.00 95.69 105 PHE A N 1
ATOM 793 C CA . PHE A 1 105 ? -12.560 -2.438 16.025 1.00 95.69 105 PHE A CA 1
ATOM 794 C C . PHE A 1 105 ? -11.958 -1.157 15.457 1.00 95.69 105 PHE A C 1
ATOM 796 O O . PHE A 1 105 ? -10.870 -1.182 14.886 1.00 95.69 105 PHE A O 1
ATOM 803 N N . VAL A 1 106 ? -12.652 -0.026 15.591 1.00 95.88 106 VAL A N 1
ATOM 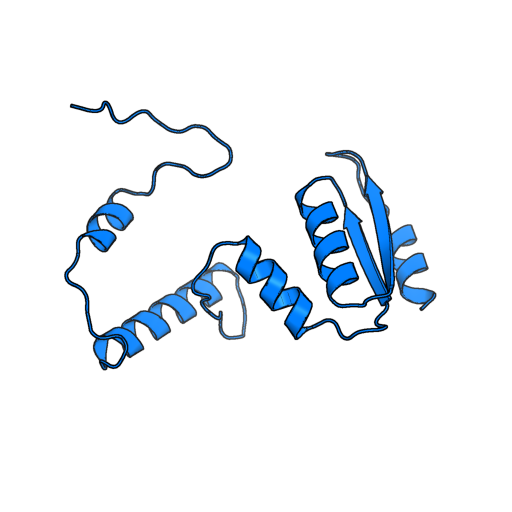804 C CA . VAL A 1 106 ? -12.226 1.225 14.948 1.00 95.88 106 VAL A CA 1
ATOM 805 C C . VAL A 1 106 ? -12.097 2.348 15.963 1.00 95.88 106 VAL A C 1
ATOM 807 O O . VAL A 1 106 ? -13.077 2.716 16.607 1.00 95.88 106 VAL A O 1
ATOM 810 N N . ILE A 1 107 ? -10.914 2.958 16.028 1.00 95.12 107 ILE A N 1
ATOM 811 C CA . ILE A 1 107 ? -10.695 4.240 16.706 1.00 95.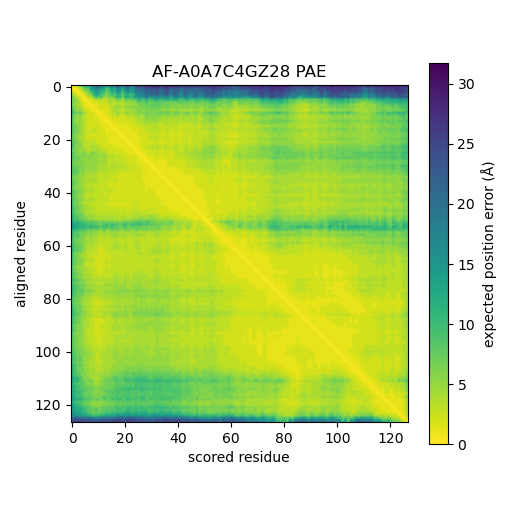12 107 ILE A CA 1
ATOM 812 C C . ILE A 1 107 ? -10.657 5.317 15.629 1.00 95.12 107 ILE A C 1
ATOM 814 O O . ILE A 1 107 ? -9.776 5.300 14.772 1.00 95.12 107 ILE A O 1
ATOM 818 N N . ARG A 1 108 ? -11.606 6.256 15.654 1.00 95.38 108 ARG A N 1
ATOM 819 C CA . ARG A 1 108 ? -11.614 7.402 14.733 1.00 95.38 108 ARG A CA 1
ATOM 820 C C . ARG A 1 108 ? -11.039 8.634 15.415 1.00 95.38 108 ARG A C 1
ATOM 822 O O . ARG A 1 108 ? -11.410 8.934 16.546 1.00 95.38 108 ARG A O 1
ATOM 829 N N . ARG A 1 109 ? -10.151 9.333 14.711 1.00 95.31 109 ARG A N 1
ATOM 830 C CA . ARG A 1 109 ? -9.475 10.553 15.163 1.00 95.31 109 ARG A CA 1
ATOM 831 C C . ARG A 1 109 ? -9.531 11.623 14.085 1.00 95.31 109 ARG A C 1
ATOM 833 O O . ARG A 1 109 ? -9.640 11.316 12.896 1.00 95.31 109 ARG A O 1
ATOM 840 N N . SER A 1 110 ? -9.444 12.879 14.502 1.00 95.12 110 SER A N 1
ATOM 841 C CA . SER A 1 110 ? -9.330 13.987 13.552 1.00 95.12 110 SER A CA 1
ATOM 842 C C . SER A 1 110 ? -7.897 14.086 13.015 1.00 95.12 110 SER A C 1
ATOM 844 O O . SER A 1 110 ? -6.950 13.776 13.743 1.00 95.12 110 SER A O 1
ATOM 846 N N . PRO A 1 111 ? -7.683 14.528 11.761 1.00 92.75 111 PRO A N 1
ATOM 847 C CA . PRO A 1 111 ? -6.337 14.750 11.239 1.00 92.75 111 PRO A CA 1
ATOM 848 C C . PRO A 1 111 ? -5.501 15.649 12.163 1.00 92.75 111 PRO A C 1
ATOM 850 O O . PRO A 1 111 ? -5.940 16.733 12.540 1.00 92.75 111 PRO A O 1
ATOM 853 N N . GLY A 1 112 ? -4.295 15.199 12.514 1.00 91.06 112 GLY A N 1
ATOM 854 C CA . GLY A 1 112 ? -3.378 15.924 13.403 1.00 91.06 112 GLY A CA 1
ATOM 855 C C . GLY A 1 112 ? -3.582 15.673 14.903 1.00 91.06 112 GLY A C 1
ATOM 856 O O . GLY A 1 112 ? -2.768 16.131 15.700 1.00 91.06 112 GLY A O 1
ATOM 857 N N . GLU A 1 113 ? -4.614 14.927 15.302 1.00 95.25 113 GLU A N 1
ATOM 858 C CA . GLU A 1 113 ? -4.826 14.531 16.698 1.00 95.25 113 GLU A CA 1
ATOM 859 C C . GLU A 1 113 ? -3.841 13.411 17.104 1.00 95.25 113 GLU A C 1
ATOM 861 O O . GLU A 1 113 ? -3.705 12.419 16.381 1.00 95.25 113 GLU A O 1
ATOM 866 N N . PRO A 1 114 ? -3.138 13.507 18.245 1.00 94.25 114 PRO A N 1
ATOM 867 C CA . PRO A 1 114 ? -2.286 12.415 18.709 1.00 94.25 114 PRO A CA 1
ATOM 868 C C . PRO A 1 114 ? -3.125 11.193 19.117 1.00 94.25 114 PRO A C 1
ATOM 870 O O . PRO A 1 114 ? -4.275 11.325 19.536 1.00 94.25 114 PRO A O 1
ATOM 873 N N . ILE A 1 115 ? -2.540 9.997 19.024 1.00 93.81 115 ILE A N 1
ATOM 874 C CA . ILE A 1 115 ? -3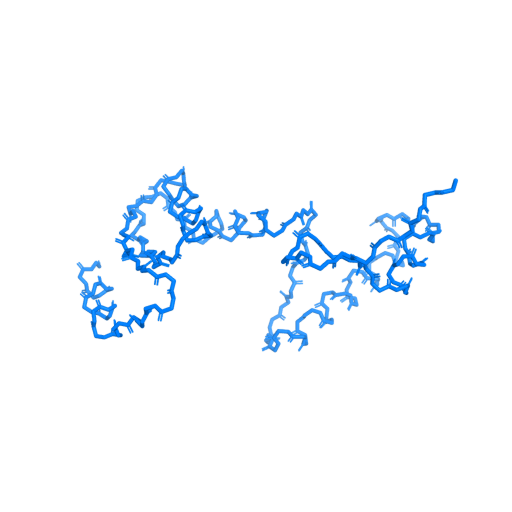.117 8.779 19.602 1.00 93.81 115 ILE A CA 1
ATOM 875 C C . ILE A 1 115 ? -2.448 8.484 20.945 1.00 93.81 115 ILE A C 1
ATOM 877 O O . ILE A 1 115 ? -1.223 8.521 21.057 1.00 93.81 115 ILE A O 1
ATOM 881 N N . ASP A 1 116 ? -3.259 8.192 21.959 1.00 93.12 116 ASP A N 1
ATOM 882 C CA . ASP A 1 116 ? -2.774 7.684 23.240 1.00 93.12 116 ASP A CA 1
ATOM 883 C C . ASP A 1 116 ? -2.378 6.210 23.090 1.00 93.12 116 ASP A C 1
ATOM 885 O O . ASP A 1 116 ? -3.205 5.372 22.725 1.00 93.12 116 ASP A O 1
ATOM 889 N N . LEU A 1 117 ? -1.110 5.896 23.356 1.00 93.38 117 LEU A N 1
ATOM 890 C CA . LEU A 1 117 ? -0.591 4.534 23.254 1.00 93.38 117 LEU A CA 1
ATOM 891 C C . LEU A 1 117 ? -1.135 3.618 24.357 1.00 93.38 117 LEU A C 1
ATOM 893 O O . LEU A 1 117 ? -1.327 2.436 24.086 1.00 93.38 117 LEU A O 1
ATOM 897 N N . GLY A 1 118 ? -1.451 4.151 25.544 1.00 94.19 118 GLY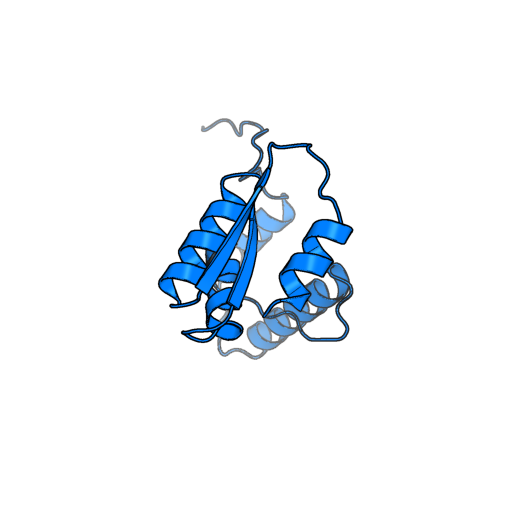 A N 1
ATOM 898 C CA . GLY A 1 118 ? -2.044 3.360 26.628 1.00 94.19 118 GLY A CA 1
ATOM 899 C C . GLY A 1 118 ? -3.430 2.841 26.249 1.00 94.19 118 GLY A C 1
ATOM 900 O O . GLY A 1 118 ? -3.732 1.666 26.429 1.00 94.19 118 GLY A O 1
ATOM 901 N N . LEU A 1 119 ? -4.235 3.681 25.589 1.00 90.31 119 LEU A N 1
ATOM 902 C CA . LEU A 1 119 ? -5.517 3.265 25.017 1.00 90.31 119 LEU A CA 1
ATOM 903 C C . LEU A 1 119 ? -5.359 2.127 23.993 1.00 90.31 11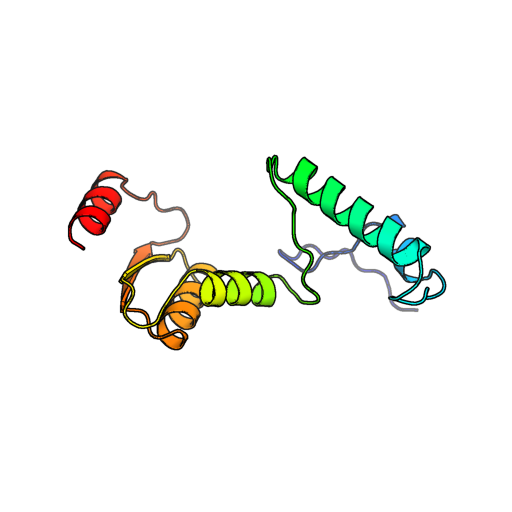9 LEU A C 1
ATOM 905 O O . LEU A 1 119 ? -6.198 1.230 23.938 1.00 90.31 119 LEU A O 1
ATOM 909 N N . VAL A 1 120 ? -4.324 2.175 23.148 1.00 92.38 120 VAL A N 1
ATOM 910 C CA . VAL A 1 120 ? -4.083 1.129 22.140 1.00 92.38 120 VAL A CA 1
ATOM 911 C C . VAL A 1 120 ? -3.689 -0.188 22.813 1.00 92.38 120 VAL A C 1
ATOM 913 O O . VAL A 1 120 ? -4.228 -1.231 22.450 1.00 92.38 120 VAL A O 1
ATOM 916 N N . GLU A 1 121 ? -2.805 -0.144 23.808 1.00 92.75 121 GLU A N 1
ATOM 917 C CA . GLU A 1 121 ? -2.379 -1.318 24.582 1.00 92.75 121 GLU A CA 1
ATOM 918 C C . GLU A 1 121 ? -3.553 -1.978 25.328 1.00 92.75 121 GLU A C 1
ATOM 920 O O . GLU A 1 121 ? -3.750 -3.196 25.248 1.00 92.75 121 GLU A O 1
ATOM 925 N N . ASP A 1 122 ? -4.407 -1.172 25.959 1.00 90.56 122 ASP A N 1
ATOM 926 C CA . ASP A 1 122 ? -5.615 -1.640 26.645 1.00 90.56 122 ASP A CA 1
ATOM 927 C C . ASP A 1 122 ? -6.618 -2.317 25.705 1.00 90.56 122 ASP A C 1
ATOM 929 O O . ASP A 1 122 ? -7.358 -3.205 26.123 1.00 90.56 122 ASP A O 1
ATOM 933 N N . LEU A 1 123 ? -6.696 -1.882 24.446 1.00 87.56 123 LEU A N 1
ATOM 934 C CA . LEU A 1 123 ? -7.618 -2.456 23.466 1.00 87.56 123 LEU A CA 1
ATOM 935 C C . LEU A 1 123 ? -7.087 -3.758 22.874 1.00 87.56 123 LEU A C 1
ATOM 937 O O . LEU A 1 123 ? -7.862 -4.689 22.675 1.00 87.56 123 LEU A O 1
ATOM 941 N N . VAL A 1 124 ? -5.783 -3.829 22.609 1.00 88.19 124 VAL A N 1
ATOM 942 C CA . VAL A 1 124 ? -5.152 -5.031 22.048 1.00 88.19 124 VAL A CA 1
ATOM 943 C C . VAL A 1 124 ? -5.072 -6.162 23.080 1.00 88.19 124 VAL A C 1
ATOM 945 O O . VAL A 1 124 ? -5.126 -7.321 22.700 1.00 88.19 124 VAL A O 1
ATOM 948 N N . SER A 1 125 ? -4.996 -5.854 24.378 1.00 86.69 125 SER A N 1
ATOM 949 C CA . SER A 1 125 ? -4.909 -6.857 25.456 1.00 86.69 125 SER A CA 1
ATOM 950 C C . SER A 1 125 ? -6.238 -7.521 25.853 1.00 86.69 125 SER A C 1
ATOM 952 O O . SER A 1 125 ? -6.233 -8.459 26.650 1.00 86.69 125 SER A O 1
ATOM 954 N N . ARG A 1 126 ? -7.379 -7.037 25.344 1.00 73.75 126 ARG A N 1
ATOM 955 C CA . ARG A 1 126 ? -8.729 -7.526 25.697 1.00 73.75 126 ARG A CA 1
ATOM 956 C C . ARG A 1 126 ? -9.289 -8.591 24.744 1.00 73.75 126 ARG A C 1
ATOM 958 O O . ARG A 1 126 ? -10.404 -9.056 24.978 1.00 73.75 126 ARG A O 1
ATOM 965 N N . GLU A 1 127 ? -8.546 -8.953 23.703 1.00 57.97 127 GLU A N 1
ATOM 966 C CA . GLU A 1 127 ? -8.869 -9.977 22.693 1.00 57.97 127 GLU A CA 1
ATOM 967 C C . GLU A 1 127 ? -7.831 -11.105 22.726 1.00 57.97 127 GLU A C 1
ATOM 969 O O . GLU A 1 127 ? -8.240 -12.273 22.538 1.00 57.97 127 GLU A O 1
#

Sequence (127 aa):
MVRMQRIFTPGPVEPYREALEALQRPMISHRSAEFKKLLASVSEKLSKLVRLDGVSVLLSGSGTLATEAMIYSIVAPGDGVLVISYGVFGDRLVESASRRGARVFVIRRSPGEPIDLGLVEDLVSRE

Solvent-accessible surface area (backbone atoms only — not comparable to full-atom values): 7997 Å² total; per-residue (Å²): 133,86,78,90,70,88,54,87,54,101,66,78,58,77,73,58,69,69,59,59,55,58,71,69,52,82,87,73,58,85,84,38,70,65,41,53,52,50,53,53,53,51,25,53,52,49,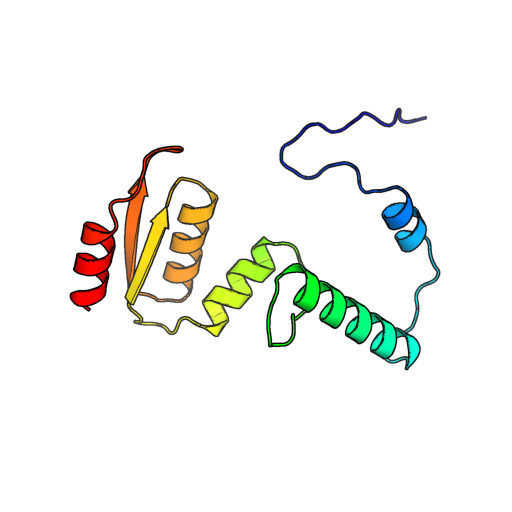12,60,74,72,70,47,98,61,82,43,80,87,68,101,63,56,74,66,51,54,52,52,52,50,46,68,72,75,52,52,66,66,39,81,40,82,42,77,20,56,46,74,73,32,52,50,51,52,53,52,42,44,75,56,42,29,47,70,44,76,50,80,49,59,79,90,61,86,81,64,62,66,63,51,53,61,57,65,74,75,114